Protein AF-A0A9W8YJ41-F1 (afdb_monomer)

Sequence (69 aa):
MPAREMRETKDGVRWKEVPYNEKREVMKRINVQLDAEGIPEVTLQVVSWRMSKALVNLKQSNPKQSEGL

pLDDT: mean 79.34, std 18.47, range [38.78, 96.62]

Foldseek 3Di:
DDDDPDPPPPDFDALVNDDPVVLVVVLVVVQVVCVVVVHHRDDSVVSNVVRRVVRVVVVVVDPDPDDDD

Radius of gyration: 16.99 Å; Cα contacts (8 Å, |Δi|>4): 27; chains: 1; bounding box: 42×28×41 Å

Nearest PDB structures (foldseek):
  8ap6-assembly1_O  TM=3.935E-01  e=7.451E+00  Trypanosoma brucei brucei

Solvent-accessible surface area (backbone atoms only — not comparable to full-atom values): 4528 Å² total; per-residue (Å²): 138,90,84,81,84,81,77,70,84,76,82,71,86,51,61,87,76,54,53,71,70,59,54,50,51,53,41,51,56,51,32,57,54,31,49,76,71,74,39,81,77,71,53,69,67,58,51,49,53,51,46,41,50,48,49,52,49,53,59,66,76,55,81,68,95,80,85,87,132

Secondary structure (DSSP, 8-state):
--SS----------GGGS-HHHHHHHHHHHHHHHHHTTPPP--HHHHHHHHHHHHHHHHHH--------

Mean predicted aligned error: 10.6 Å

Organism: NCBI:txid798079

Structure (mmCIF, N/CA/C/O backbone):
data_AF-A0A9W8YJ41-F1
#
_entry.id   AF-A0A9W8YJ41-F1
#
loop_
_atom_site.group_PDB
_atom_site.id
_atom_site.type_symbol
_atom_site.label_atom_id
_atom_site.label_alt_id
_atom_site.label_comp_id
_atom_site.label_asym_id
_atom_site.label_entity_id
_atom_site.label_seq_id
_atom_site.pdbx_PDB_ins_code
_atom_site.Cartn_x
_atom_site.Cartn_y
_atom_site.Cartn_z
_atom_site.occupancy
_atom_site.B_iso_or_equiv
_atom_site.auth_seq_id
_atom_site.auth_comp_id
_atom_site.auth_asym_id
_atom_site.auth_atom_id
_atom_site.pdbx_PDB_model_num
ATOM 1 N N . MET A 1 1 ? 34.882 6.347 -27.628 1.00 49.12 1 MET A N 1
ATOM 2 C CA . MET A 1 1 ? 33.896 6.431 -26.525 1.00 49.12 1 MET A CA 1
ATOM 3 C C . MET A 1 1 ? 34.226 5.303 -25.560 1.00 49.12 1 MET A C 1
ATOM 5 O O . MET A 1 1 ? 34.412 4.207 -26.074 1.00 49.12 1 MET A O 1
ATOM 9 N N . PRO A 1 2 ? 34.410 5.530 -24.243 1.00 47.66 2 PRO A N 1
ATOM 10 C CA . PRO A 1 2 ? 33.291 5.146 -23.377 1.00 47.66 2 PRO A CA 1
ATOM 11 C C . PRO A 1 2 ? 33.232 5.874 -22.020 1.00 47.66 2 PRO A C 1
ATOM 13 O O . PRO A 1 2 ? 34.100 5.748 -21.161 1.00 47.66 2 PRO A O 1
ATOM 16 N N . ALA A 1 3 ? 32.113 6.545 -21.786 1.00 48.38 3 ALA A N 1
ATOM 17 C CA . ALA A 1 3 ? 31.578 6.748 -20.454 1.00 48.38 3 ALA A CA 1
ATOM 18 C C . ALA A 1 3 ? 30.238 6.005 -20.416 1.00 48.38 3 ALA A C 1
ATOM 20 O O . ALA A 1 3 ? 29.415 6.228 -21.298 1.00 48.38 3 ALA A O 1
ATOM 21 N N . ARG A 1 4 ? 30.005 5.211 -19.364 1.00 55.81 4 ARG A N 1
ATOM 22 C CA . ARG A 1 4 ? 28.681 4.801 -18.837 1.00 55.81 4 ARG A CA 1
ATOM 23 C C . ARG A 1 4 ? 28.040 3.482 -19.261 1.00 55.81 4 ARG A C 1
ATOM 25 O O . ARG A 1 4 ? 27.026 3.150 -18.648 1.00 55.81 4 ARG A O 1
ATOM 32 N N . GLU A 1 5 ? 28.572 2.708 -20.191 1.00 53.12 5 GLU A N 1
ATOM 33 C CA . GLU A 1 5 ? 27.985 1.386 -20.441 1.00 53.12 5 GLU A CA 1
ATOM 34 C C . GLU A 1 5 ? 28.506 0.366 -19.430 1.00 53.12 5 GLU A C 1
ATOM 36 O O . GLU A 1 5 ? 29.680 0.377 -19.088 1.00 53.12 5 GLU A O 1
ATOM 41 N N . MET A 1 6 ? 27.609 -0.495 -18.947 1.00 46.00 6 MET A N 1
ATOM 42 C CA . MET A 1 6 ? 27.832 -1.508 -17.905 1.00 46.00 6 MET A CA 1
ATOM 43 C C . MET A 1 6 ? 27.773 -0.992 -16.456 1.00 46.00 6 MET A C 1
ATOM 45 O O . MET A 1 6 ? 28.629 -1.272 -15.624 1.00 46.00 6 MET A O 1
ATOM 49 N N . ARG A 1 7 ? 26.675 -0.320 -16.076 1.00 50.56 7 ARG A N 1
ATOM 50 C CA . ARG A 1 7 ? 26.111 -0.618 -14.747 1.00 50.56 7 ARG A CA 1
ATOM 51 C C . ARG A 1 7 ? 25.295 -1.889 -14.900 1.00 50.56 7 ARG A C 1
ATOM 53 O O . ARG A 1 7 ? 24.109 -1.819 -15.210 1.00 50.56 7 ARG A O 1
ATOM 60 N N . GLU A 1 8 ? 25.978 -3.017 -14.728 1.00 50.41 8 GLU A N 1
ATOM 61 C CA . GLU A 1 8 ? 25.374 -4.327 -14.509 1.00 50.41 8 GLU A CA 1
ATOM 62 C C . GLU A 1 8 ? 24.112 -4.191 -13.651 1.00 50.41 8 GLU A C 1
ATOM 64 O O . GLU A 1 8 ? 24.072 -3.468 -12.645 1.00 50.41 8 GLU A O 1
ATOM 69 N N . THR A 1 9 ? 23.056 -4.849 -14.113 1.00 54.12 9 THR A N 1
ATOM 70 C CA . THR A 1 9 ? 21.757 -4.998 -13.469 1.00 54.12 9 THR A CA 1
ATOM 71 C C . THR A 1 9 ? 21.946 -5.537 -12.055 1.00 54.12 9 THR A C 1
ATOM 73 O O . THR A 1 9 ? 21.979 -6.738 -11.837 1.00 54.12 9 THR A O 1
ATOM 76 N N . LYS A 1 10 ? 22.110 -4.641 -11.075 1.00 51.81 10 LYS A N 1
ATOM 77 C CA . LYS A 1 10 ? 22.196 -5.006 -9.657 1.00 51.81 10 LYS A CA 1
ATOM 78 C C . LYS A 1 10 ? 20.842 -5.520 -9.171 1.00 51.81 10 LYS A C 1
ATOM 80 O O . LYS A 1 10 ? 20.036 -4.715 -8.688 1.00 51.81 10 LYS A O 1
ATOM 85 N N . ASP A 1 11 ? 20.679 -6.835 -9.290 1.00 62.31 11 ASP A N 1
ATOM 86 C CA . ASP A 1 11 ? 19.747 -7.738 -8.617 1.00 62.31 11 ASP A CA 1
ATOM 87 C C . ASP A 1 11 ? 19.027 -7.114 -7.417 1.00 62.31 11 ASP A C 1
ATOM 89 O O . ASP A 1 11 ? 19.625 -6.663 -6.431 1.00 62.31 11 ASP A O 1
ATOM 93 N N . GLY A 1 12 ? 17.708 -7.031 -7.542 1.00 63.47 12 GLY A N 1
ATOM 94 C CA . GLY A 1 12 ? 16.806 -6.566 -6.502 1.00 63.47 12 GLY A CA 1
ATOM 95 C C . GLY A 1 12 ? 15.524 -6.017 -7.108 1.00 63.47 12 GLY A C 1
ATOM 96 O O . GLY A 1 12 ? 15.557 -5.009 -7.814 1.00 63.47 12 GLY A O 1
ATOM 97 N N . VAL A 1 13 ? 14.399 -6.661 -6.797 1.00 75.50 13 VAL A N 1
ATOM 98 C CA . VAL A 1 13 ? 13.063 -6.210 -7.203 1.00 75.50 13 VAL A CA 1
ATOM 99 C C . VAL A 1 13 ? 12.809 -4.817 -6.629 1.00 75.50 13 VAL A C 1
ATOM 101 O O . VAL A 1 13 ? 12.907 -4.611 -5.417 1.00 75.50 13 VAL A O 1
ATOM 104 N N . ARG A 1 14 ? 12.467 -3.839 -7.476 1.00 83.94 14 ARG A N 1
ATOM 105 C CA . ARG A 1 14 ? 11.980 -2.537 -7.006 1.00 83.94 14 ARG A CA 1
ATOM 106 C C . ARG A 1 14 ? 10.464 -2.549 -6.964 1.00 83.94 14 ARG A C 1
ATOM 108 O O . ARG A 1 14 ? 9.815 -2.986 -7.905 1.00 83.94 14 ARG A O 1
ATOM 115 N N . TRP A 1 15 ? 9.880 -1.923 -5.943 1.00 87.38 15 TRP A N 1
ATOM 116 C CA . TRP A 1 15 ? 8.420 -1.818 -5.839 1.00 87.38 15 TRP A CA 1
ATOM 117 C C . TRP A 1 15 ? 7.766 -1.206 -7.089 1.00 87.38 15 TRP A C 1
ATOM 119 O O . TRP A 1 15 ? 6.672 -1.594 -7.491 1.00 87.38 15 TRP A O 1
ATOM 129 N N . LYS A 1 16 ? 8.444 -0.264 -7.756 1.00 86.62 16 LYS A N 1
ATOM 130 C CA . LYS A 1 16 ? 7.937 0.349 -8.991 1.00 86.62 16 LYS A CA 1
ATOM 131 C C . LYS A 1 16 ? 7.771 -0.650 -10.146 1.00 86.62 16 LYS A C 1
ATOM 133 O O . LYS A 1 16 ? 6.887 -0.434 -10.963 1.00 86.62 16 LYS A O 1
ATOM 138 N N . GLU A 1 17 ? 8.565 -1.718 -10.172 1.00 88.94 17 GLU A N 1
ATOM 139 C CA . GLU A 1 17 ? 8.557 -2.760 -11.211 1.00 88.94 17 GLU A CA 1
ATOM 140 C C . GLU A 1 17 ? 7.460 -3.805 -10.970 1.00 88.94 17 GLU A C 1
ATOM 142 O O . GLU A 1 17 ? 7.093 -4.518 -11.896 1.00 88.94 17 GLU A O 1
ATOM 147 N N . VAL A 1 18 ? 6.881 -3.852 -9.763 1.00 87.19 18 VAL A N 1
ATOM 148 C CA . VAL A 1 18 ? 5.790 -4.777 -9.434 1.00 87.19 18 VAL A CA 1
ATOM 149 C C . VAL A 1 18 ? 4.504 -4.381 -10.189 1.00 87.19 18 VAL A C 1
ATOM 151 O O . VAL A 1 18 ? 4.077 -3.219 -10.104 1.00 87.19 18 VAL A O 1
ATOM 154 N N . PRO A 1 19 ? 3.857 -5.311 -10.908 1.00 93.00 19 PRO A N 1
ATOM 155 C CA . PRO A 1 19 ? 2.562 -5.117 -11.557 1.00 93.00 19 PRO A CA 1
ATOM 156 C C . PRO A 1 19 ? 1.450 -4.610 -10.624 1.00 93.00 19 PRO A C 1
ATOM 158 O O . PRO A 1 19 ? 1.427 -4.872 -9.422 1.00 93.00 19 PRO A O 1
ATOM 161 N N . TYR A 1 20 ? 0.487 -3.865 -11.175 1.00 90.50 20 TYR A N 1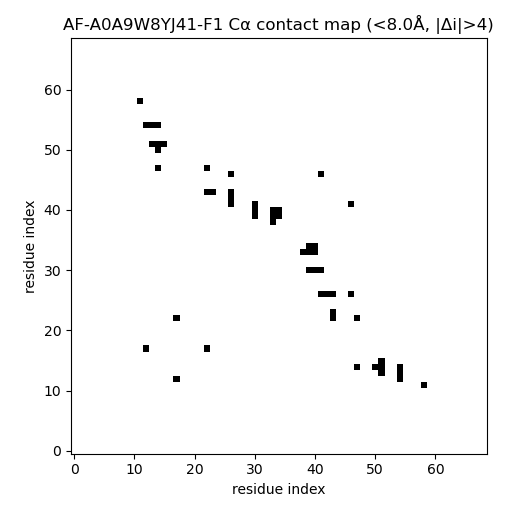
ATOM 162 C CA . TYR A 1 20 ? -0.585 -3.240 -10.386 1.00 90.50 20 TYR A CA 1
ATOM 163 C C . TYR A 1 20 ? -1.501 -4.251 -9.674 1.00 90.50 20 TYR A C 1
ATOM 165 O O . TYR A 1 20 ? -1.891 -4.030 -8.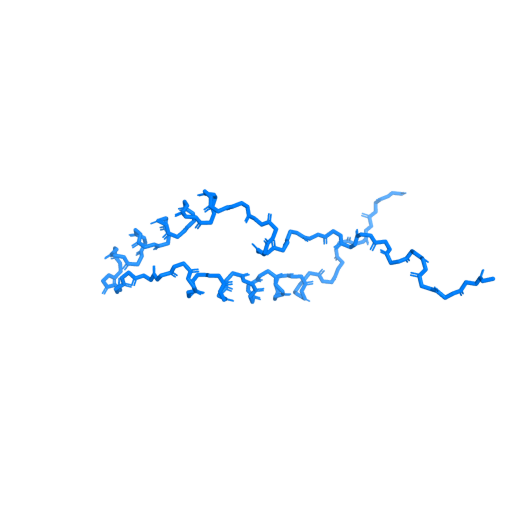528 1.00 90.50 20 TYR A O 1
ATOM 173 N N . ASN A 1 21 ? -1.834 -5.360 -10.335 1.00 93.00 21 ASN A N 1
ATOM 174 C CA . ASN A 1 21 ? -2.602 -6.469 -9.760 1.00 93.00 21 ASN A CA 1
ATOM 175 C C . ASN A 1 21 ? -1.911 -7.053 -8.51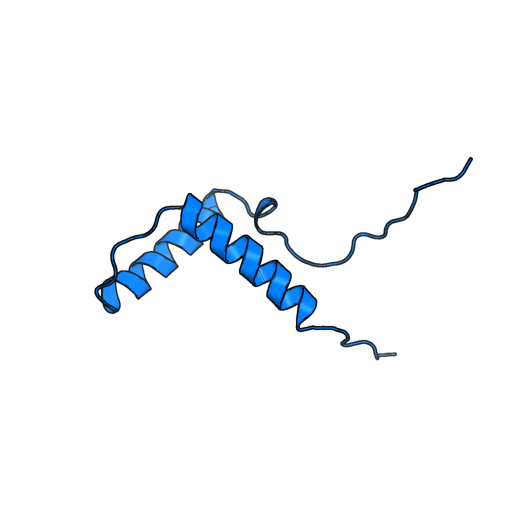8 1.00 93.00 21 ASN A C 1
ATOM 177 O O . ASN A 1 21 ? -2.555 -7.182 -7.479 1.00 93.00 21 ASN A O 1
ATOM 181 N N . GLU A 1 22 ? -0.605 -7.308 -8.588 1.00 92.44 22 GLU A N 1
ATOM 182 C CA . GLU A 1 22 ? 0.178 -7.809 -7.455 1.00 92.44 22 GLU A CA 1
ATOM 183 C C . GLU A 1 22 ? 0.264 -6.776 -6.327 1.00 92.44 22 GLU A C 1
ATOM 185 O O . GLU A 1 22 ? 0.019 -7.095 -5.164 1.00 92.44 22 GLU A O 1
ATOM 190 N N . LYS A 1 23 ? 0.496 -5.498 -6.658 1.00 93.00 23 LYS A N 1
ATOM 191 C CA . LYS A 1 23 ? 0.469 -4.407 -5.669 1.00 93.00 23 LYS A CA 1
ATOM 192 C C . LYS A 1 23 ? -0.871 -4.337 -4.928 1.00 93.00 23 LYS A C 1
ATOM 194 O O . LYS A 1 23 ? -0.894 -4.116 -3.716 1.00 93.00 23 LYS A O 1
ATOM 199 N N . ARG A 1 24 ? -1.992 -4.523 -5.637 1.00 94.44 24 ARG A N 1
ATOM 200 C CA . ARG A 1 24 ? -3.333 -4.560 -5.032 1.00 94.44 24 ARG A CA 1
ATOM 201 C C . ARG A 1 24 ? -3.530 -5.770 -4.134 1.00 94.44 24 ARG A C 1
ATOM 203 O O . ARG A 1 24 ? -4.170 -5.631 -3.097 1.00 94.44 24 ARG A O 1
ATOM 210 N N . GLU A 1 25 ? -3.022 -6.932 -4.521 1.00 95.12 25 GLU A N 1
ATOM 211 C CA . GLU A 1 25 ? -3.117 -8.130 -3.691 1.00 95.12 25 GLU A CA 1
ATOM 212 C C . GLU A 1 25 ? -2.334 -7.963 -2.386 1.00 95.12 25 GLU A C 1
ATOM 214 O O . GLU A 1 25 ? -2.870 -8.219 -1.309 1.00 95.12 25 GLU A O 1
ATOM 219 N N . VAL A 1 26 ? -1.115 -7.428 -2.466 1.00 92.81 26 VAL A N 1
ATOM 220 C CA . VAL A 1 26 ? -0.303 -7.098 -1.289 1.00 92.81 26 VAL A CA 1
ATOM 221 C C . VAL A 1 26 ? -1.027 -6.096 -0.386 1.00 92.81 26 VAL A C 1
ATOM 223 O O . VAL A 1 26 ? -1.124 -6.325 0.816 1.00 92.81 26 VAL A O 1
ATOM 226 N N . MET A 1 27 ? -1.599 -5.026 -0.948 1.00 95.94 27 MET A N 1
ATOM 227 C CA . MET A 1 27 ? -2.392 -4.056 -0.180 1.00 95.94 27 MET A CA 1
ATOM 228 C C . MET A 1 27 ? -3.587 -4.714 0.520 1.00 95.94 27 MET A C 1
ATOM 230 O O . MET A 1 27 ? -3.822 -4.440 1.691 1.00 95.94 27 MET A O 1
ATOM 234 N N . LYS A 1 28 ? -4.322 -5.602 -0.164 1.00 95.88 28 LYS A N 1
ATOM 235 C CA . LYS A 1 28 ? -5.440 -6.334 0.449 1.00 95.88 28 LYS A CA 1
ATOM 236 C C . LYS A 1 28 ? -4.975 -7.176 1.634 1.00 95.88 28 LYS A C 1
ATOM 238 O O . LYS A 1 28 ? -5.595 -7.111 2.686 1.00 95.88 28 LYS A O 1
ATOM 243 N N . ARG A 1 29 ? -3.880 -7.928 1.484 1.00 95.75 29 ARG A N 1
ATOM 244 C CA . ARG A 1 29 ? -3.318 -8.745 2.574 1.00 95.75 29 ARG A CA 1
ATOM 245 C C . ARG A 1 29 ? -2.892 -7.886 3.767 1.00 95.75 29 ARG A C 1
ATOM 247 O O . ARG A 1 29 ? -3.180 -8.257 4.897 1.00 95.75 29 ARG A O 1
ATOM 254 N N . ILE A 1 30 ? -2.263 -6.735 3.511 1.00 93.81 30 ILE A N 1
ATOM 255 C CA . ILE A 1 30 ? -1.893 -5.768 4.556 1.00 93.81 30 ILE A CA 1
ATOM 256 C C . ILE A 1 30 ? -3.144 -5.267 5.279 1.00 93.81 30 ILE A C 1
ATOM 258 O O . ILE A 1 30 ? -3.202 -5.344 6.496 1.00 93.81 30 ILE A O 1
ATOM 262 N N . ASN A 1 31 ? -4.164 -4.809 4.550 1.00 95.50 31 ASN A N 1
ATOM 263 C CA . ASN A 1 31 ? -5.380 -4.278 5.170 1.00 95.50 31 ASN A CA 1
ATOM 264 C C . ASN A 1 31 ? -6.139 -5.329 5.988 1.00 95.50 31 ASN A C 1
ATOM 266 O O . ASN A 1 31 ? -6.692 -4.978 7.018 1.00 95.50 31 ASN A O 1
ATOM 270 N N . VAL A 1 32 ? -6.120 -6.606 5.589 1.00 96.62 32 VAL A N 1
ATOM 271 C CA . VAL A 1 32 ? -6.691 -7.699 6.400 1.00 96.62 32 VAL A CA 1
ATOM 272 C C . VAL A 1 32 ? -5.965 -7.847 7.740 1.00 96.62 32 VAL A C 1
ATOM 274 O O . VAL A 1 32 ? -6.604 -8.077 8.760 1.00 96.62 32 VAL A O 1
ATOM 277 N N . GLN A 1 33 ? -4.637 -7.710 7.755 1.00 95.69 33 GLN A N 1
ATOM 278 C CA . GLN A 1 33 ? -3.866 -7.751 9.002 1.00 95.69 33 GLN A CA 1
ATOM 279 C C . GLN A 1 33 ? -4.133 -6.514 9.864 1.00 95.69 33 GLN A C 1
ATOM 281 O O . GLN A 1 33 ? -4.370 -6.650 11.058 1.00 95.69 33 GLN A O 1
ATOM 286 N N . LEU A 1 34 ? -4.168 -5.329 9.248 1.00 94.19 34 LEU A N 1
ATOM 287 C CA . LEU A 1 34 ? -4.471 -4.078 9.944 1.00 94.19 34 LEU A CA 1
ATOM 288 C C . LEU A 1 34 ? -5.863 -4.101 10.582 1.00 94.19 34 LEU A C 1
ATOM 290 O O . LEU A 1 34 ? -6.000 -3.709 11.735 1.00 94.19 34 LEU A O 1
ATOM 294 N N . ASP A 1 35 ? -6.868 -4.608 9.868 1.00 95.94 35 ASP A N 1
ATOM 295 C CA . ASP A 1 35 ? -8.235 -4.751 10.375 1.00 95.94 35 ASP A CA 1
ATOM 296 C C . ASP A 1 35 ? -8.290 -5.656 11.614 1.00 95.94 35 ASP A C 1
ATOM 298 O O . ASP A 1 35 ? -8.893 -5.292 12.623 1.00 95.94 35 ASP A O 1
ATOM 302 N N . ALA A 1 36 ? -7.560 -6.777 11.593 1.00 96.00 36 ALA A N 1
ATOM 303 C CA . ALA A 1 36 ? -7.444 -7.668 12.747 1.00 96.00 36 ALA A CA 1
ATOM 304 C C . ALA A 1 36 ? -6.797 -6.992 13.974 1.00 96.00 36 ALA A C 1
ATOM 306 O O . ALA A 1 36 ? -7.068 -7.383 15.108 1.00 96.00 36 ALA A O 1
ATOM 307 N N . GLU A 1 37 ? -5.966 -5.970 13.760 1.00 95.38 37 GLU A N 1
ATOM 308 C CA . GLU A 1 37 ? -5.339 -5.154 14.807 1.00 95.38 37 GLU A CA 1
ATOM 309 C C . GLU A 1 37 ? -6.156 -3.890 15.159 1.00 95.38 37 GLU A C 1
ATOM 311 O O . GLU A 1 37 ? -5.737 -3.097 16.004 1.00 95.38 37 GLU A O 1
ATOM 316 N N . GLY A 1 38 ? -7.322 -3.680 14.534 1.00 94.75 38 GLY A N 1
ATOM 317 C CA . GLY A 1 38 ? -8.155 -2.486 14.721 1.00 94.75 38 GLY A CA 1
ATOM 318 C C . GLY A 1 38 ? -7.573 -1.213 14.095 1.00 94.75 38 GLY A C 1
ATOM 319 O O . GLY A 1 38 ? -7.937 -0.100 14.481 1.00 94.75 38 GLY A O 1
ATOM 320 N N . ILE A 1 39 ? -6.646 -1.359 13.149 1.00 93.94 39 ILE A N 1
ATOM 321 C CA . ILE A 1 39 ? -5.990 -0.263 12.438 1.00 93.94 39 ILE A CA 1
ATOM 322 C C . ILE A 1 39 ? -6.766 0.017 11.140 1.00 93.94 39 ILE A C 1
ATOM 324 O O . ILE A 1 39 ? -7.09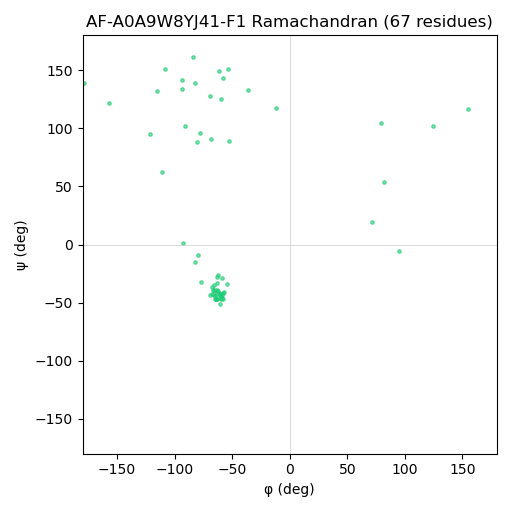1 -0.916 10.405 1.00 93.94 39 ILE A O 1
ATOM 328 N N . PRO A 1 40 ? -7.052 1.292 10.811 1.00 93.44 40 PRO A N 1
ATOM 329 C CA . PRO A 1 40 ? -7.780 1.637 9.595 1.00 93.44 40 PRO A CA 1
ATOM 330 C C . PRO A 1 40 ? -7.046 1.198 8.324 1.00 93.44 40 PRO A C 1
ATOM 332 O O . PRO A 1 40 ? -5.813 1.198 8.251 1.00 93.44 40 PRO A O 1
ATOM 335 N N . GLU A 1 41 ? -7.831 0.887 7.292 1.00 93.00 41 GLU A N 1
ATOM 336 C CA . GLU A 1 41 ? -7.315 0.492 5.986 1.00 93.00 41 GLU A CA 1
ATOM 337 C C . GLU A 1 41 ? -6.406 1.563 5.368 1.00 93.00 41 GLU A C 1
ATOM 339 O O . GLU A 1 41 ? -6.631 2.772 5.477 1.00 93.00 41 GLU A O 1
ATOM 344 N N . VAL A 1 42 ? -5.366 1.107 4.672 1.00 93.31 42 VAL A N 1
ATOM 345 C CA . VAL A 1 42 ? -4.426 1.983 3.979 1.00 93.31 42 VAL A CA 1
ATOM 346 C C . VAL A 1 42 ? -4.592 1.902 2.470 1.00 93.31 42 VAL A C 1
ATOM 348 O O . VAL A 1 42 ? -4.965 0.880 1.889 1.00 93.31 42 VAL A O 1
ATOM 351 N N . THR A 1 43 ? -4.260 3.010 1.811 1.00 95.06 43 THR A N 1
ATOM 352 C CA . THR A 1 43 ? -4.314 3.116 0.356 1.00 95.06 43 THR A CA 1
ATOM 353 C C . THR A 1 43 ? -3.049 2.573 -0.299 1.00 95.06 43 THR A C 1
ATOM 355 O O . THR A 1 43 ? -1.965 2.501 0.292 1.00 95.06 43 THR A O 1
ATOM 358 N N . LEU A 1 44 ? -3.160 2.281 -1.595 1.00 92.12 44 LEU A N 1
ATOM 359 C CA . LEU A 1 44 ? -2.042 1.797 -2.399 1.00 92.12 44 LEU A CA 1
ATOM 360 C C . LEU A 1 44 ? -0.857 2.773 -2.421 1.00 92.12 44 LEU A C 1
ATOM 362 O O . LEU A 1 44 ? 0.289 2.344 -2.554 1.00 92.12 44 LEU A O 1
ATOM 366 N N . GLN A 1 45 ? -1.111 4.078 -2.280 1.00 92.88 45 GLN A N 1
ATOM 367 C CA . GLN A 1 45 ? -0.064 5.095 -2.203 1.00 92.88 45 GLN A CA 1
ATOM 368 C C . GLN A 1 45 ? 0.798 4.906 -0.947 1.00 92.88 45 GLN A C 1
ATOM 370 O O . GLN A 1 45 ? 2.028 4.903 -1.037 1.00 92.88 45 GLN A O 1
ATOM 375 N N . VAL A 1 46 ? 0.162 4.707 0.213 1.00 92.56 46 VAL A N 1
ATOM 376 C CA . VAL A 1 46 ? 0.852 4.497 1.494 1.00 92.56 46 VAL A CA 1
ATOM 377 C C . VAL A 1 46 ? 1.659 3.205 1.449 1.00 92.56 46 VAL A C 1
ATOM 379 O O . VAL A 1 46 ? 2.853 3.215 1.762 1.00 92.56 46 VAL A O 1
ATOM 382 N N . VAL A 1 47 ? 1.044 2.117 0.972 1.00 92.75 47 VAL A N 1
ATOM 383 C CA . VAL A 1 47 ? 1.729 0.831 0.770 1.00 92.75 47 VAL A CA 1
ATOM 384 C C . VAL A 1 47 ? 2.916 0.998 -0.174 1.00 92.75 47 VAL A C 1
ATOM 386 O O . VAL A 1 47 ? 4.000 0.498 0.112 1.00 92.75 47 VAL A O 1
ATOM 389 N N . SER A 1 48 ? 2.763 1.766 -1.255 1.00 91.31 48 SER A N 1
ATOM 390 C CA . SER A 1 48 ? 3.838 1.960 -2.229 1.00 91.31 48 SER A CA 1
ATOM 391 C C . SER A 1 48 ? 5.037 2.707 -1.673 1.00 91.31 48 SER A C 1
ATOM 393 O O . SER A 1 48 ? 6.180 2.331 -1.946 1.00 91.31 48 SER A O 1
ATOM 395 N N . TRP A 1 49 ? 4.798 3.734 -0.863 1.00 91.88 49 TRP A N 1
ATOM 396 C CA . TRP A 1 49 ? 5.867 4.435 -0.167 1.00 91.88 49 TRP A CA 1
ATOM 397 C C . TRP A 1 49 ? 6.575 3.525 0.845 1.00 91.88 49 TRP A C 1
ATOM 399 O O . TRP A 1 49 ? 7.808 3.449 0.850 1.00 91.88 49 TRP A O 1
ATOM 409 N N . ARG A 1 50 ? 5.808 2.788 1.661 1.00 91.75 50 ARG A N 1
ATOM 410 C CA . ARG A 1 50 ? 6.354 1.878 2.678 1.00 91.75 50 ARG A CA 1
ATOM 411 C C . ARG A 1 50 ? 7.164 0.744 2.056 1.00 91.75 50 ARG A C 1
ATOM 413 O O . ARG A 1 50 ? 8.299 0.536 2.471 1.00 91.75 50 ARG A O 1
ATOM 420 N N . MET A 1 51 ? 6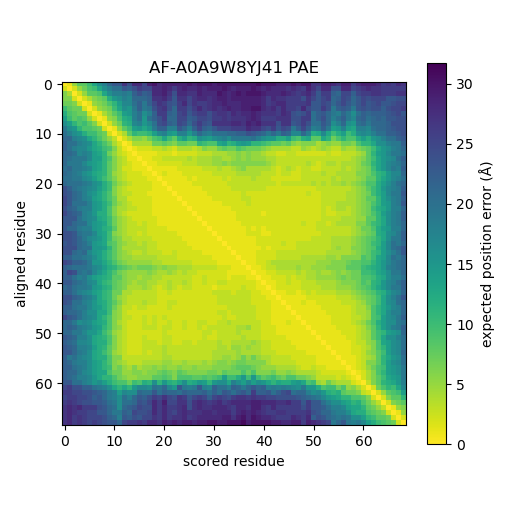.644 0.086 1.023 1.00 90.81 51 MET A N 1
ATOM 421 C CA . MET A 1 51 ? 7.333 -1.000 0.320 1.00 90.81 51 MET A CA 1
ATOM 422 C C . MET A 1 51 ? 8.590 -0.525 -0.404 1.00 90.81 51 MET A C 1
ATOM 424 O O . MET A 1 51 ? 9.619 -1.195 -0.358 1.00 90.81 51 MET A O 1
ATOM 428 N N . SER A 1 52 ? 8.554 0.664 -1.013 1.00 90.38 52 SER A N 1
ATOM 429 C CA . SER A 1 52 ? 9.751 1.243 -1.635 1.00 90.38 52 SER A CA 1
ATOM 430 C C . SER A 1 52 ? 10.867 1.446 -0.611 1.00 90.38 52 SER A C 1
ATOM 432 O O . SER A 1 52 ? 12.012 1.087 -0.877 1.00 90.38 52 SER A O 1
ATOM 434 N N . LYS A 1 53 ? 10.542 1.970 0.579 1.00 89.25 53 LYS A N 1
ATOM 435 C CA . LYS A 1 53 ? 11.515 2.105 1.671 1.00 89.25 53 LYS A CA 1
ATOM 436 C C . LYS A 1 53 ? 11.963 0.753 2.223 1.00 89.25 53 LYS A C 1
ATOM 438 O O . LYS A 1 53 ? 13.152 0.575 2.452 1.00 89.25 53 LYS A O 1
ATOM 443 N N . ALA A 1 54 ? 11.044 -0.192 2.406 1.00 89.12 54 ALA A N 1
ATOM 444 C CA . ALA A 1 54 ? 11.353 -1.515 2.940 1.00 89.12 54 ALA A CA 1
ATOM 445 C C . ALA A 1 54 ? 12.347 -2.273 2.048 1.00 89.12 54 ALA A C 1
ATOM 447 O O . ALA A 1 54 ? 13.340 -2.785 2.550 1.00 89.12 54 ALA A O 1
ATOM 448 N N . LEU A 1 55 ? 12.140 -2.273 0.728 1.00 87.25 55 LEU A N 1
ATOM 449 C CA . LEU A 1 55 ? 13.043 -2.927 -0.226 1.00 87.2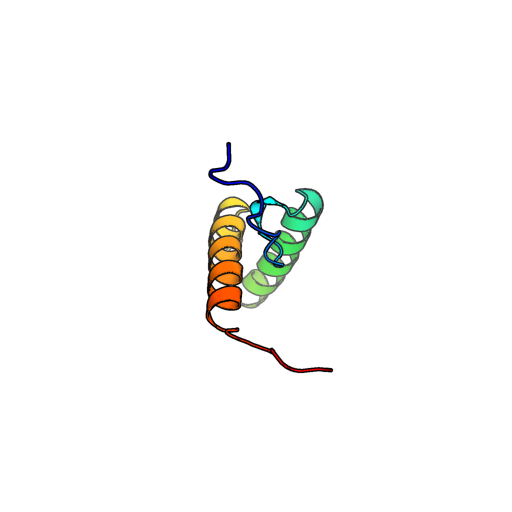5 55 LEU A CA 1
ATOM 450 C C . LEU A 1 55 ? 14.413 -2.240 -0.304 1.00 87.25 55 LEU A C 1
ATOM 452 O O . LEU A 1 55 ? 15.437 -2.910 -0.438 1.00 87.25 55 LEU A O 1
ATOM 456 N N . VAL A 1 56 ? 14.454 -0.908 -0.192 1.00 85.94 56 VAL A N 1
ATOM 457 C CA . VAL A 1 56 ? 15.721 -0.165 -0.101 1.00 85.94 56 VAL A CA 1
ATOM 458 C C . VAL A 1 56 ? 16.470 -0.534 1.177 1.00 85.94 56 VAL A C 1
ATOM 460 O O . VAL A 1 56 ? 17.657 -0.847 1.106 1.00 85.94 56 VAL A O 1
ATOM 463 N N . ASN A 1 57 ? 15.780 -0.558 2.317 1.00 84.88 57 ASN A N 1
ATOM 464 C CA . ASN A 1 57 ? 16.371 -0.935 3.596 1.00 84.88 57 ASN A CA 1
ATOM 465 C C . ASN A 1 57 ? 16.860 -2.387 3.574 1.00 84.88 57 ASN A C 1
ATOM 467 O O . ASN A 1 57 ? 17.979 -2.639 4.000 1.00 84.88 57 ASN A O 1
ATOM 471 N N . LEU A 1 58 ? 16.080 -3.313 3.004 1.00 83.38 58 LEU A N 1
ATOM 472 C CA . LEU A 1 58 ? 16.455 -4.723 2.857 1.00 83.38 58 LEU A CA 1
ATOM 473 C C . LEU A 1 58 ? 17.747 -4.882 2.045 1.00 83.38 58 LEU A C 1
ATOM 475 O O . LEU A 1 58 ? 18.636 -5.651 2.405 1.00 83.38 58 LEU A O 1
ATOM 479 N N . LYS A 1 59 ? 17.879 -4.112 0.960 1.00 77.88 59 LYS A N 1
ATOM 480 C CA . LYS A 1 59 ? 19.097 -4.089 0.145 1.00 77.88 59 LYS A CA 1
ATOM 481 C C . LYS A 1 59 ? 20.298 -3.525 0.906 1.00 77.88 59 LYS A C 1
ATOM 483 O O . LYS A 1 59 ? 21.420 -3.961 0.674 1.00 77.88 59 LYS A O 1
ATOM 488 N N . GLN A 1 60 ? 20.079 -2.550 1.787 1.00 74.06 60 GLN A N 1
ATOM 489 C CA . GLN A 1 60 ? 21.134 -1.952 2.608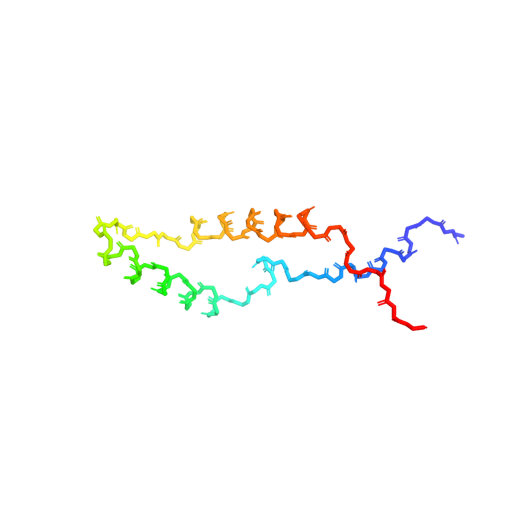 1.00 74.06 60 GLN A CA 1
ATOM 490 C C . GLN A 1 60 ? 21.541 -2.844 3.787 1.00 74.06 60 GLN A C 1
ATOM 492 O O . GLN A 1 60 ? 22.714 -2.856 4.147 1.00 74.06 60 GLN A O 1
ATOM 497 N N . SER A 1 61 ? 20.608 -3.613 4.351 1.00 69.19 61 SER A N 1
ATOM 498 C CA . SER A 1 61 ? 20.868 -4.553 5.444 1.00 69.19 61 SER A CA 1
ATOM 499 C C . SER A 1 61 ? 21.481 -5.878 4.988 1.00 69.19 61 SER A C 1
ATOM 501 O O . SER A 1 61 ? 21.913 -6.647 5.838 1.00 69.19 61 SER A O 1
ATOM 503 N N . ASN A 1 62 ? 21.555 -6.141 3.676 1.00 59.72 62 ASN A N 1
ATOM 504 C CA . ASN A 1 62 ? 22.197 -7.331 3.109 1.00 59.72 62 ASN A CA 1
ATOM 505 C C . ASN A 1 62 ? 23.503 -7.004 2.341 1.00 59.72 62 ASN A C 1
ATOM 507 O O . ASN A 1 62 ? 23.575 -7.223 1.125 1.00 59.72 62 ASN A O 1
ATOM 511 N N . PRO A 1 63 ? 24.556 -6.459 2.985 1.00 56.06 63 PRO A N 1
ATOM 512 C CA . PRO A 1 63 ? 25.865 -6.360 2.362 1.00 56.06 63 PRO A CA 1
ATOM 513 C C . PRO A 1 63 ? 26.543 -7.739 2.415 1.00 56.06 63 PRO A C 1
ATOM 515 O O . PRO A 1 63 ? 27.193 -8.064 3.398 1.00 56.06 63 PRO A O 1
ATOM 518 N N . LYS A 1 64 ? 26.430 -8.507 1.322 1.00 51.41 64 LYS A N 1
ATOM 519 C CA . LYS A 1 64 ? 27.115 -9.791 1.052 1.00 51.41 64 LYS A CA 1
ATOM 520 C C . LYS A 1 64 ? 26.513 -11.034 1.733 1.00 51.41 64 LYS A C 1
ATOM 522 O O . LYS A 1 64 ? 26.840 -11.371 2.861 1.00 51.41 64 LYS A O 1
ATOM 527 N N . GLN A 1 65 ? 25.818 -11.846 0.938 1.00 49.75 65 GLN A N 1
ATOM 528 C CA . GLN A 1 65 ? 26.363 -13.184 0.712 1.00 49.75 65 GLN A CA 1
ATOM 529 C C . GLN A 1 65 ? 27.241 -13.085 -0.536 1.00 49.75 65 GLN A C 1
ATOM 531 O O . GLN A 1 65 ? 26.746 -12.946 -1.649 1.00 49.75 65 GLN A O 1
ATOM 536 N N . SER A 1 66 ? 28.550 -13.029 -0.327 1.00 57.03 66 SER A N 1
ATOM 537 C CA . SER A 1 66 ? 29.560 -13.238 -1.357 1.00 57.03 66 SER A CA 1
ATOM 538 C C . SER A 1 66 ? 30.411 -14.402 -0.875 1.00 57.03 66 SER A C 1
ATOM 540 O O . SER A 1 66 ? 31.279 -14.162 -0.046 1.00 57.03 66 SE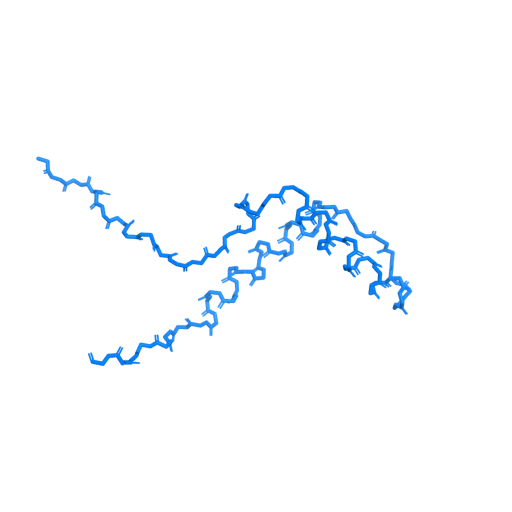R A O 1
ATOM 542 N N . GLU A 1 67 ? 30.109 -15.626 -1.311 1.00 46.47 67 GLU A N 1
ATOM 543 C CA . GLU A 1 67 ? 31.065 -16.736 -1.468 1.00 46.47 67 GLU A CA 1
ATOM 544 C C . GLU A 1 67 ? 30.364 -17.987 -2.019 1.00 46.47 67 GLU A C 1
ATOM 546 O O . GLU A 1 67 ? 29.248 -18.308 -1.613 1.00 46.47 67 GLU A O 1
ATOM 551 N N . GLY A 1 68 ? 31.041 -18.677 -2.939 1.00 47.34 68 GLY A N 1
ATOM 552 C CA . GLY A 1 68 ? 30.622 -19.918 -3.596 1.00 47.34 68 GLY A CA 1
ATOM 553 C C . GLY A 1 68 ? 30.643 -19.730 -5.115 1.00 47.34 68 GLY A C 1
ATOM 554 O O . GLY A 1 68 ? 29.748 -19.086 -5.648 1.00 47.34 68 GLY A O 1
ATOM 555 N N . LEU A 1 69 ? 31.632 -20.208 -5.871 1.00 38.78 69 LEU A N 1
ATOM 556 C CA . LEU A 1 69 ? 32.558 -21.325 -5.672 1.00 38.78 69 LEU A CA 1
ATOM 557 C 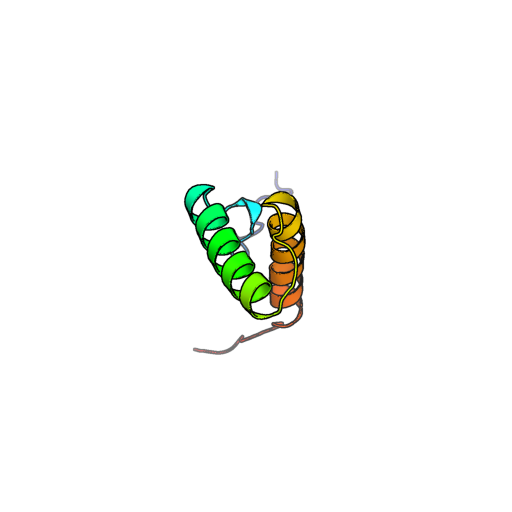C . LEU A 1 69 ? 33.835 -21.075 -6.492 1.00 38.78 69 LEU A C 1
ATOM 559 O O . LEU A 1 69 ? 33.691 -20.541 -7.616 1.00 38.78 69 LEU A O 1
#